Protein AF-A0A920BRJ8-F1 (afdb_monomer_lite)

Foldseek 3Di:
DDADQLVDDDPDQLVVVDDLVRLLPDDPVVVVRNLQADRQLDDSDDVSFGNCCVSRNDDTDHHQVPDVVSDGD

Radius of gyration: 12.58 Å; chains: 1; bounding box: 25×28×38 Å

pLDDT: mean 91.98, std 6.99, range [60.06, 98.12]

Structure (mmCIF, N/CA/C/O backbone):
data_AF-A0A920BRJ8-F1
#
_entry.id   AF-A0A920BRJ8-F1
#
loop_
_atom_site.group_PDB
_atom_site.id
_atom_site.type_symbol
_atom_site.label_atom_id
_atom_site.label_alt_id
_atom_site.label_comp_id
_atom_site.label_asym_id
_atom_site.label_entity_id
_atom_site.label_seq_id
_atom_site.pdbx_PDB_ins_code
_atom_site.Cartn_x
_atom_site.Cartn_y
_atom_site.Cartn_z
_atom_site.occupancy
_atom_site.B_iso_or_equiv
_atom_site.auth_seq_id
_atom_site.auth_comp_id
_atom_site.auth_asym_id
_atom_site.auth_atom_id
_atom_site.pdbx_PDB_model_num
ATOM 1 N N . MET A 1 1 ? 6.433 16.109 8.117 1.00 67.44 1 MET A N 1
ATOM 2 C CA . MET A 1 1 ? 6.048 14.869 7.413 1.00 67.44 1 MET A CA 1
ATOM 3 C C . MET A 1 1 ? 6.918 14.787 6.169 1.00 67.44 1 MET A C 1
ATOM 5 O O . MET A 1 1 ? 6.914 15.745 5.405 1.00 67.44 1 MET A O 1
ATOM 9 N N . ASN A 1 2 ? 7.739 13.743 6.037 1.00 86.62 2 ASN A N 1
ATOM 10 C CA . ASN A 1 2 ? 8.743 13.630 4.972 1.00 86.62 2 ASN A CA 1
ATOM 11 C C . ASN A 1 2 ? 8.278 12.623 3.915 1.00 86.62 2 ASN A C 1
ATOM 13 O O . ASN A 1 2 ? 7.716 11.589 4.271 1.00 86.62 2 ASN A O 1
ATOM 17 N N . TYR A 1 3 ? 8.557 12.901 2.643 1.00 90.94 3 TYR A N 1
ATOM 18 C CA . TYR A 1 3 ? 8.361 11.956 1.543 1.00 90.94 3 TYR A CA 1
ATOM 19 C C . TYR A 1 3 ? 9.704 11.362 1.123 1.00 90.94 3 TYR A C 1
ATOM 21 O O . TYR A 1 3 ? 10.731 12.041 1.154 1.00 90.94 3 TYR A O 1
ATOM 29 N N . CYS A 1 4 ? 9.697 10.099 0.713 1.00 92.00 4 CYS A N 1
ATOM 30 C CA . CYS A 1 4 ? 10.862 9.420 0.157 1.00 92.00 4 CYS A CA 1
ATOM 31 C C . CYS A 1 4 ? 10.422 8.483 -0.975 1.00 92.00 4 CYS A C 1
ATOM 33 O O . CYS A 1 4 ? 9.233 8.204 -1.132 1.00 92.00 4 CYS A O 1
ATOM 35 N N . ALA A 1 5 ? 11.369 8.028 -1.796 1.00 93.88 5 ALA A N 1
ATOM 36 C CA . ALA A 1 5 ? 11.081 7.003 -2.795 1.00 93.88 5 ALA A CA 1
ATOM 37 C C . ALA A 1 5 ? 10.681 5.688 -2.104 1.00 93.88 5 ALA A C 1
ATOM 39 O O . ALA A 1 5 ? 11.207 5.379 -1.040 1.00 93.88 5 ALA A O 1
ATOM 40 N N . GLY A 1 6 ? 9.800 4.889 -2.715 1.00 91.19 6 GLY A N 1
ATOM 41 C CA . GLY A 1 6 ? 9.210 3.708 -2.064 1.00 91.19 6 GLY A CA 1
ATOM 42 C C . GLY A 1 6 ? 10.186 2.572 -1.726 1.00 91.19 6 GLY A C 1
ATOM 43 O O . GLY A 1 6 ? 9.823 1.665 -0.987 1.00 91.19 6 GLY A O 1
ATOM 44 N N . PHE A 1 7 ? 11.425 2.624 -2.226 1.00 91.88 7 PHE A N 1
ATOM 45 C CA . PHE A 1 7 ? 12.505 1.704 -1.844 1.00 91.88 7 PHE A CA 1
ATOM 46 C C . PHE A 1 7 ? 13.354 2.210 -0.663 1.00 91.88 7 PHE A C 1
ATOM 48 O O . PHE A 1 7 ? 14.226 1.492 -0.174 1.00 91.88 7 PHE A O 1
ATOM 55 N N . ILE A 1 8 ? 13.140 3.448 -0.212 1.00 94.00 8 ILE A N 1
ATOM 56 C CA . ILE A 1 8 ? 13.808 4.021 0.955 1.00 94.00 8 ILE A CA 1
ATOM 57 C C . ILE A 1 8 ? 12.972 3.717 2.195 1.00 94.00 8 ILE A C 1
ATOM 59 O O . ILE A 1 8 ? 11.754 3.880 2.206 1.00 94.00 8 ILE A O 1
ATOM 63 N N . ARG A 1 9 ? 13.639 3.307 3.277 1.00 91.44 9 ARG A N 1
ATOM 64 C CA . ARG A 1 9 ? 12.982 3.099 4.567 1.00 91.44 9 ARG A CA 1
ATOM 65 C C . ARG A 1 9 ? 12.396 4.419 5.083 1.00 91.44 9 ARG A C 1
ATOM 67 O O . ARG A 1 9 ? 13.106 5.416 5.199 1.00 91.44 9 ARG A O 1
ATOM 74 N N . GLN A 1 10 ? 11.126 4.388 5.469 1.00 90.19 10 GLN A N 1
ATOM 75 C CA . GLN A 1 10 ? 10.449 5.508 6.117 1.00 90.19 10 GLN A CA 1
ATOM 76 C C . GLN A 1 10 ? 11.064 5.823 7.496 1.00 90.19 10 GLN A C 1
ATOM 78 O O . GLN A 1 10 ? 11.574 4.938 8.186 1.00 90.19 10 GLN A O 1
ATOM 83 N N . GLN A 1 11 ? 10.987 7.092 7.914 1.00 91.81 11 GLN A N 1
ATOM 84 C CA . GLN A 1 11 ? 11.385 7.514 9.266 1.00 91.81 11 GLN A CA 1
ATOM 85 C C . GLN A 1 11 ? 10.443 6.935 10.336 1.00 91.81 11 GLN A C 1
ATOM 87 O O . GLN A 1 11 ? 10.888 6.561 11.417 1.00 91.81 11 GLN A O 1
ATOM 92 N N . GLU A 1 12 ? 9.149 6.857 10.025 1.00 92.25 12 GLU A N 1
ATOM 93 C CA . GLU A 1 12 ? 8.112 6.303 10.891 1.00 92.25 12 GLU A CA 1
ATOM 94 C C . GLU A 1 12 ? 7.460 5.101 10.206 1.00 92.25 12 GLU A C 1
ATOM 96 O O . GLU A 1 12 ? 7.109 5.169 9.029 1.00 92.25 12 GLU A O 1
ATOM 101 N N . ASN A 1 13 ? 7.270 4.012 10.951 1.00 91.44 13 ASN A N 1
ATOM 102 C CA . ASN A 1 13 ? 6.659 2.780 10.454 1.00 91.44 13 ASN A CA 1
ATOM 103 C C . ASN A 1 13 ? 5.123 2.888 10.505 1.00 91.44 13 ASN A C 1
ATOM 105 O O . ASN A 1 13 ? 4.481 2.236 11.331 1.00 91.44 13 ASN A O 1
ATOM 109 N N . GLN A 1 14 ? 4.520 3.706 9.637 1.00 91.12 14 GLN A N 1
ATOM 110 C CA . GLN A 1 14 ? 3.072 3.990 9.669 1.00 91.12 14 GLN A CA 1
ATOM 111 C C . GLN A 1 14 ? 2.209 2.725 9.566 1.00 91.12 14 GLN A C 1
ATOM 113 O O . GLN A 1 14 ? 1.231 2.580 10.292 1.00 91.12 14 GLN A O 1
ATOM 118 N N . HIS A 1 15 ? 2.633 1.758 8.752 1.00 89.31 15 HIS A N 1
ATOM 119 C CA . HIS A 1 15 ? 1.990 0.446 8.630 1.00 89.31 15 HIS A CA 1
ATOM 120 C C . HIS A 1 15 ? 1.917 -0.386 9.931 1.00 89.31 15 HIS A C 1
ATOM 122 O O . HIS A 1 15 ? 1.116 -1.310 10.001 1.00 89.31 15 HIS A O 1
ATOM 128 N N . LEU A 1 16 ? 2.728 -0.076 10.953 1.00 92.62 16 LEU A N 1
ATOM 129 C CA . LEU A 1 16 ? 2.714 -0.734 12.268 1.00 92.62 16 LEU A CA 1
ATOM 130 C C . LEU A 1 16 ? 2.097 0.148 13.361 1.00 92.62 16 LEU A C 1
ATOM 132 O O . LEU A 1 16 ? 1.728 -0.358 14.416 1.00 92.62 16 LEU A O 1
ATOM 136 N N . GLY A 1 17 ? 2.056 1.465 13.144 1.00 94.06 17 GLY A N 1
ATOM 137 C CA . GLY A 1 17 ? 1.601 2.438 14.138 1.00 94.06 17 GLY A CA 1
ATOM 138 C C . GLY A 1 17 ? 0.128 2.819 14.011 1.00 94.06 17 GLY A C 1
ATOM 139 O O . GLY A 1 17 ? -0.481 3.210 15.005 1.00 94.06 17 GLY A O 1
ATOM 140 N N . ILE A 1 18 ? -0.448 2.716 12.811 1.00 95.50 18 ILE A N 1
ATOM 141 C CA . ILE A 1 18 ? -1.841 3.091 12.553 1.00 95.50 18 ILE A CA 1
ATOM 142 C C . ILE A 1 18 ? -2.730 1.844 12.676 1.00 95.50 18 ILE A C 1
ATOM 144 O O . ILE A 1 18 ? -2.452 0.847 12.006 1.00 95.50 18 ILE A O 1
ATOM 148 N N . PRO A 1 19 ? -3.810 1.881 13.480 1.00 97.06 19 PRO A N 1
ATOM 149 C CA . PRO A 1 19 ? -4.740 0.760 13.573 1.00 97.06 19 PRO A CA 1
ATOM 150 C C . PRO A 1 19 ? -5.378 0.418 12.210 1.00 97.06 19 PRO A C 1
ATOM 152 O O . PRO A 1 19 ? -5.748 1.344 11.477 1.00 97.06 19 PRO A O 1
ATOM 155 N N . PRO A 1 20 ? -5.546 -0.871 11.850 1.00 95.75 20 PRO A N 1
ATOM 156 C CA . PRO A 1 20 ? -6.083 -1.277 10.545 1.00 95.75 20 PRO A CA 1
ATOM 157 C C . PRO A 1 20 ? -7.450 -0.671 10.205 1.00 95.75 20 PRO A C 1
ATOM 159 O O . PRO A 1 20 ? -7.692 -0.282 9.063 1.00 95.75 20 PRO A O 1
ATOM 162 N N . GLU A 1 21 ? -8.332 -0.527 11.193 1.00 97.06 21 GLU A N 1
ATOM 163 C CA . GLU A 1 21 ? -9.652 0.086 11.035 1.00 97.06 21 GLU A CA 1
ATOM 164 C C . GLU A 1 21 ? -9.577 1.572 10.669 1.00 97.06 21 GLU A C 1
ATOM 166 O O . GLU A 1 21 ? -10.456 2.077 9.976 1.00 97.06 21 GLU A O 1
ATOM 171 N N . ILE A 1 22 ? -8.510 2.264 11.079 1.00 98.12 22 ILE A N 1
ATOM 172 C CA . ILE A 1 22 ? -8.256 3.652 10.690 1.00 98.12 22 ILE A CA 1
ATOM 173 C C . ILE A 1 22 ? -7.699 3.694 9.269 1.00 98.12 22 ILE A C 1
ATOM 175 O O . ILE A 1 22 ? -8.182 4.486 8.459 1.00 98.12 22 ILE A O 1
ATOM 179 N N . VAL A 1 23 ? -6.754 2.809 8.933 1.00 97.81 23 VAL A N 1
ATOM 180 C CA . VAL A 1 23 ? -6.215 2.697 7.566 1.00 97.81 23 VAL A CA 1
ATOM 181 C C . VAL A 1 23 ? -7.330 2.415 6.555 1.00 97.81 23 VAL A C 1
ATOM 183 O O . VAL A 1 23 ? -7.330 3.009 5.480 1.00 97.81 23 VAL A O 1
ATOM 186 N N . ALA A 1 24 ? -8.330 1.603 6.909 1.00 97.19 24 ALA A N 1
ATOM 187 C CA . ALA A 1 24 ? -9.485 1.320 6.052 1.00 97.19 24 ALA A CA 1
ATOM 188 C C . ALA A 1 24 ? -10.306 2.575 5.680 1.00 97.19 24 ALA A C 1
ATOM 190 O O . ALA A 1 24 ? -10.989 2.580 4.658 1.00 97.19 24 ALA A O 1
ATOM 191 N N . THR A 1 25 ? -10.226 3.653 6.472 1.00 97.69 25 THR A N 1
ATOM 192 C CA . THR A 1 25 ? -10.901 4.934 6.181 1.00 97.69 25 THR A CA 1
ATOM 193 C C . THR A 1 25 ? -10.102 5.851 5.252 1.00 97.69 25 THR A C 1
ATOM 195 O O . THR A 1 25 ? -10.624 6.857 4.769 1.00 97.69 25 THR A O 1
ATOM 198 N N . PHE A 1 26 ? -8.829 5.539 5.003 1.00 98.12 26 PHE A N 1
ATOM 199 C CA . PHE A 1 26 ? -7.959 6.367 4.181 1.00 98.12 26 PHE A CA 1
ATOM 200 C C . PHE A 1 26 ? -8.296 6.229 2.697 1.00 98.12 26 PHE A C 1
ATOM 202 O O . PHE A 1 26 ? -8.641 5.150 2.206 1.00 98.12 26 PHE A O 1
ATOM 209 N N . SER A 1 27 ? -8.104 7.325 1.959 1.00 98.06 27 SER A N 1
ATOM 210 C CA . SER A 1 27 ? -8.146 7.285 0.498 1.00 98.06 27 SER A CA 1
ATOM 211 C C . SER A 1 27 ? -7.077 6.324 -0.050 1.00 98.06 27 SER A C 1
ATOM 213 O O . SER A 1 27 ? -6.031 6.156 0.591 1.00 98.06 27 SER A O 1
ATOM 215 N N . PRO A 1 28 ? -7.277 5.742 -1.248 1.00 96.88 28 PRO A N 1
ATOM 216 C CA . PRO A 1 28 ? -6.280 4.867 -1.875 1.00 96.88 28 PRO A CA 1
ATOM 217 C C . PRO A 1 28 ? -4.888 5.512 -1.950 1.00 96.88 28 PRO A C 1
ATOM 219 O O . PRO A 1 28 ? -3.883 4.912 -1.573 1.00 96.88 28 PRO A O 1
ATOM 222 N N . GLN A 1 29 ? -4.831 6.799 -2.316 1.00 95.62 29 GLN A N 1
ATOM 223 C CA . GLN A 1 29 ? -3.577 7.552 -2.382 1.00 95.62 29 GLN A CA 1
ATOM 224 C C . GLN A 1 29 ? -2.879 7.656 -1.017 1.00 95.62 29 GLN A C 1
ATOM 226 O O . GLN A 1 29 ? -1.659 7.518 -0.934 1.00 95.62 29 GLN A O 1
ATOM 231 N N . LEU A 1 30 ? -3.627 7.884 0.068 1.00 96.31 30 LEU A N 1
ATOM 232 C CA . LEU A 1 30 ? -3.033 7.960 1.401 1.00 96.31 30 LEU A CA 1
ATOM 233 C C . LEU A 1 30 ? -2.543 6.583 1.870 1.00 96.31 30 LEU A C 1
ATOM 235 O O . LEU A 1 30 ? -1.451 6.490 2.427 1.00 96.31 30 LEU A O 1
ATOM 239 N N . ARG A 1 31 ? -3.277 5.503 1.579 1.00 96.38 31 ARG A N 1
ATOM 240 C CA . ARG A 1 31 ? -2.803 4.137 1.855 1.00 96.38 31 ARG A CA 1
ATOM 241 C C . ARG A 1 31 ? -1.515 3.820 1.103 1.00 96.38 31 ARG A C 1
ATOM 243 O O . ARG A 1 31 ? -0.582 3.287 1.707 1.00 96.38 31 ARG A O 1
ATOM 250 N N . GLN A 1 32 ? -1.406 4.232 -0.159 1.00 94.25 32 GLN A N 1
ATOM 251 C CA . GLN A 1 32 ? -0.168 4.106 -0.929 1.00 94.25 32 GLN A CA 1
ATOM 252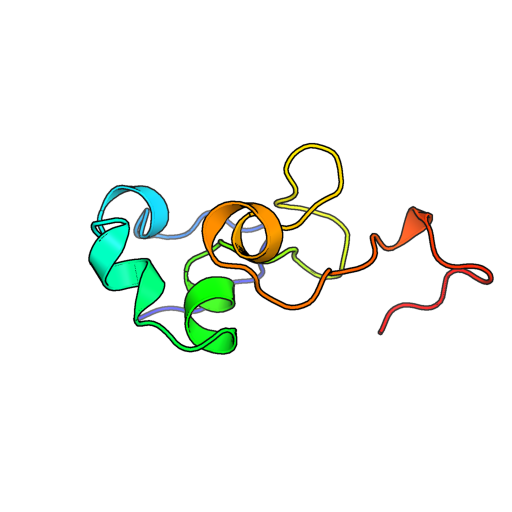 C C . GLN A 1 32 ? 1.001 4.851 -0.261 1.00 94.25 32 GLN A C 1
ATOM 254 O O . GLN A 1 32 ? 2.070 4.269 -0.075 1.00 94.25 32 GLN A O 1
ATOM 259 N N . LEU A 1 33 ? 0.795 6.098 0.180 1.00 93.81 33 LEU A N 1
ATOM 260 C CA . LEU A 1 33 ? 1.815 6.878 0.899 1.00 93.81 33 LEU A CA 1
ATOM 261 C C . LEU A 1 33 ? 2.207 6.261 2.253 1.00 93.81 33 LEU A C 1
ATOM 263 O O . LEU A 1 33 ? 3.357 6.381 2.678 1.00 93.81 33 LEU A O 1
ATOM 267 N N . CYS A 1 34 ? 1.280 5.563 2.909 1.00 94.81 34 CYS A N 1
ATOM 268 C CA . CYS A 1 34 ? 1.523 4.811 4.141 1.00 94.81 34 CYS A CA 1
ATOM 269 C C . CYS A 1 34 ? 2.178 3.434 3.913 1.00 94.81 34 CYS A C 1
ATOM 271 O O . CYS A 1 34 ? 2.397 2.712 4.883 1.00 94.81 34 CYS A O 1
ATOM 273 N N . GLY A 1 35 ? 2.528 3.082 2.670 1.00 93.44 35 GLY A N 1
ATOM 274 C CA . GLY A 1 35 ? 3.255 1.852 2.342 1.00 93.44 35 GLY A CA 1
ATOM 275 C C . GLY A 1 35 ? 2.375 0.639 2.030 1.00 93.44 35 GLY A C 1
ATOM 276 O O . GLY A 1 35 ? 2.874 -0.481 2.076 1.00 93.44 35 GLY A O 1
ATOM 277 N N . PHE A 1 36 ? 1.089 0.839 1.720 1.00 95.94 36 PHE A N 1
ATOM 278 C CA . PHE A 1 36 ? 0.173 -0.250 1.345 1.00 95.94 36 PHE A CA 1
ATOM 279 C C . PHE A 1 36 ? 0.051 -0.477 -0.173 1.00 95.94 36 PHE A C 1
ATOM 281 O O . PHE A 1 36 ? -0.609 -1.426 -0.581 1.00 95.94 36 PHE A O 1
ATOM 288 N N . GLY A 1 37 ? 0.667 0.361 -1.010 1.00 95.06 37 GLY A N 1
ATOM 289 C CA . GLY A 1 37 ? 0.722 0.156 -2.465 1.00 95.06 37 GLY A CA 1
ATOM 290 C C . GLY A 1 37 ? 2.072 -0.388 -2.933 1.00 95.06 37 GLY A C 1
ATOM 291 O O . GLY A 1 37 ? 3.036 -0.417 -2.160 1.00 95.06 37 GLY A O 1
ATOM 292 N N . MET A 1 38 ? 2.170 -0.771 -4.208 1.00 94.38 38 MET A N 1
ATOM 293 C CA . MET A 1 38 ? 3.464 -1.115 -4.801 1.00 94.38 38 MET A CA 1
ATOM 294 C C . MET A 1 38 ? 4.195 0.134 -5.302 1.00 94.38 38 MET A C 1
ATOM 296 O O . MET A 1 38 ? 3.619 1.052 -5.886 1.00 94.38 38 MET A O 1
ATOM 300 N N . TYR A 1 39 ? 5.515 0.173 -5.131 1.00 94.00 39 TYR A N 1
ATOM 301 C CA . TYR A 1 39 ? 6.327 1.212 -5.760 1.00 94.00 39 TYR A CA 1
ATOM 302 C C . TYR A 1 39 ? 6.653 0.803 -7.197 1.00 94.00 39 TYR A C 1
ATOM 304 O O . TYR A 1 39 ? 7.405 -0.151 -7.412 1.00 94.00 39 TYR A O 1
ATOM 312 N N . ARG A 1 40 ? 6.087 1.532 -8.172 1.00 91.62 40 ARG A N 1
ATOM 313 C CA . ARG A 1 40 ? 6.302 1.330 -9.621 1.00 91.62 40 ARG A CA 1
ATOM 314 C C . ARG A 1 40 ? 6.062 -0.116 -10.088 1.00 91.62 40 ARG A C 1
ATOM 316 O O . ARG A 1 40 ? 6.778 -0.605 -10.955 1.00 91.62 40 ARG A O 1
ATOM 323 N N . GLY A 1 41 ? 5.117 -0.822 -9.462 1.00 91.38 41 GLY A N 1
ATOM 324 C CA . GLY A 1 41 ? 4.832 -2.231 -9.763 1.00 91.38 41 GLY A CA 1
ATOM 325 C C . GLY A 1 41 ? 5.987 -3.198 -9.458 1.00 91.38 41 GLY A C 1
ATOM 326 O O . GLY A 1 41 ? 6.022 -4.291 -10.017 1.00 91.38 41 GLY A O 1
ATOM 327 N N . LEU A 1 42 ? 6.955 -2.804 -8.619 1.00 90.94 42 LEU A N 1
ATOM 328 C CA . LEU A 1 42 ? 8.173 -3.580 -8.349 1.00 90.94 42 LEU A CA 1
ATOM 329 C C . LEU A 1 42 ? 8.259 -4.078 -6.904 1.00 90.94 42 LEU A C 1
ATOM 331 O O . LEU A 1 42 ? 8.431 -5.271 -6.663 1.00 90.94 42 LEU A O 1
ATOM 335 N N . THR A 1 43 ? 8.173 -3.171 -5.930 1.00 92.88 43 THR A N 1
ATOM 336 C CA . THR A 1 43 ? 8.440 -3.482 -4.514 1.00 92.88 43 THR A CA 1
ATOM 337 C C . THR A 1 43 ? 7.230 -3.207 -3.634 1.00 92.88 43 THR A C 1
ATOM 339 O O . THR A 1 43 ? 6.461 -2.293 -3.919 1.00 92.88 43 THR A O 1
ATOM 342 N N . GLY A 1 44 ? 7.106 -3.953 -2.531 1.00 92.00 44 GLY A N 1
ATOM 343 C CA . GLY A 1 44 ? 6.029 -3.782 -1.544 1.00 92.00 44 GLY A CA 1
ATOM 344 C C . GLY A 1 44 ? 4.828 -4.711 -1.734 1.00 92.00 44 GLY A C 1
ATOM 345 O O . GLY A 1 44 ? 3.816 -4.519 -1.074 1.00 92.00 44 GLY A O 1
ATOM 346 N N . ASN A 1 45 ? 4.930 -5.705 -2.622 1.00 94.50 45 ASN A N 1
ATOM 347 C CA . ASN A 1 45 ? 3.871 -6.683 -2.855 1.00 94.50 45 ASN A CA 1
ATOM 348 C C . ASN A 1 45 ? 3.827 -7.785 -1.787 1.00 94.50 45 ASN A C 1
ATOM 350 O O . ASN A 1 45 ? 4.831 -8.080 -1.135 1.00 94.50 45 ASN A O 1
ATOM 354 N N . ILE A 1 46 ? 2.666 -8.421 -1.681 1.00 94.94 46 ILE A N 1
ATOM 355 C CA . ILE A 1 46 ? 2.446 -9.702 -1.015 1.00 94.94 46 ILE A CA 1
ATOM 356 C C . ILE A 1 46 ? 1.945 -10.652 -2.101 1.00 94.94 46 ILE A C 1
ATOM 358 O O . ILE A 1 46 ? 0.871 -10.428 -2.654 1.00 94.94 46 ILE A O 1
ATOM 362 N N . GLU A 1 47 ? 2.733 -11.677 -2.429 1.00 93.56 47 GLU A N 1
ATOM 363 C CA . GLU A 1 47 ? 2.395 -12.658 -3.474 1.00 93.56 47 GLU A CA 1
ATOM 364 C C . GLU A 1 47 ? 1.953 -11.998 -4.794 1.00 93.56 47 GLU A C 1
ATOM 366 O O . GLU A 1 47 ? 0.923 -12.341 -5.359 1.00 93.56 47 GLU A O 1
ATOM 371 N N . LYS A 1 48 ? 2.726 -11.014 -5.271 1.00 93.06 48 LYS A N 1
ATOM 372 C CA . LYS A 1 48 ? 2.445 -10.177 -6.455 1.00 93.06 48 LYS A CA 1
ATOM 373 C C . LYS A 1 48 ? 1.295 -9.169 -6.355 1.00 93.06 48 LYS A C 1
ATOM 375 O O . LYS A 1 48 ? 1.183 -8.331 -7.244 1.00 93.06 48 LYS A O 1
ATOM 380 N N . HIS A 1 49 ? 0.527 -9.151 -5.273 1.00 94.69 49 HIS A N 1
ATOM 381 C CA . HIS A 1 49 ? -0.558 -8.188 -5.081 1.00 94.69 49 HIS A CA 1
ATOM 382 C C . HIS A 1 49 ? -0.142 -7.025 -4.173 1.00 94.69 49 HIS A C 1
ATOM 384 O O . HIS A 1 49 ? 0.731 -7.173 -3.312 1.00 94.69 49 HIS A O 1
ATOM 390 N N . SER A 1 50 ? -0.774 -5.858 -4.318 1.00 95.88 50 SER A N 1
ATOM 391 C CA . SER A 1 50 ? -0.585 -4.779 -3.344 1.00 95.88 50 SER A CA 1
ATOM 392 C C . SER A 1 50 ? -1.274 -5.132 -2.013 1.00 95.88 50 SER A C 1
ATOM 394 O O . SER A 1 50 ? -2.365 -5.715 -2.009 1.00 95.88 50 SER A O 1
ATOM 396 N N . PRO A 1 51 ? -0.688 -4.773 -0.855 1.00 96.62 51 PRO A N 1
ATOM 397 C CA . PRO A 1 51 ? -1.368 -4.902 0.432 1.00 96.62 51 PRO A CA 1
ATOM 398 C C . PRO A 1 51 ? -2.731 -4.197 0.459 1.00 96.62 51 PRO A C 1
ATOM 400 O O . PRO A 1 51 ? -3.660 -4.680 1.101 1.00 96.62 51 PRO A O 1
ATOM 403 N N . ALA A 1 52 ? -2.867 -3.072 -0.248 1.00 97.12 52 ALA A N 1
ATOM 404 C CA . ALA A 1 52 ? -4.109 -2.320 -0.337 1.00 97.12 52 ALA A CA 1
ATOM 405 C C . ALA A 1 52 ? -5.229 -3.094 -1.047 1.00 97.12 52 ALA A C 1
ATOM 407 O O . ALA A 1 52 ? -6.360 -3.089 -0.560 1.00 97.12 52 ALA A O 1
ATOM 408 N N . TYR A 1 53 ? -4.915 -3.799 -2.138 1.00 97.31 53 TYR A N 1
ATOM 409 C CA . TYR A 1 53 ? -5.860 -4.697 -2.806 1.00 97.31 53 TYR A CA 1
ATOM 410 C C . TYR A 1 53 ? -6.315 -5.810 -1.852 1.00 97.31 53 TYR A C 1
ATOM 412 O O . TYR A 1 53 ? -7.510 -5.981 -1.617 1.00 97.31 53 TYR A O 1
ATOM 420 N N . LEU A 1 54 ? -5.363 -6.508 -1.223 1.00 97.12 54 LEU A N 1
ATOM 421 C CA . LEU A 1 54 ? -5.660 -7.666 -0.372 1.00 97.12 54 LEU A CA 1
ATOM 422 C C . LEU A 1 54 ? -6.438 -7.319 0.906 1.00 97.12 54 LEU A C 1
ATOM 424 O O . LEU A 1 54 ? -7.283 -8.100 1.336 1.00 97.12 54 LEU A O 1
ATOM 428 N N . LEU A 1 55 ? -6.123 -6.190 1.546 1.00 96.31 55 LEU A N 1
ATOM 429 C CA . LEU A 1 55 ? -6.647 -5.856 2.877 1.00 96.31 55 LEU A CA 1
ATOM 430 C C . LEU A 1 55 ? -7.857 -4.923 2.843 1.00 96.31 55 LEU A C 1
ATOM 432 O O . LEU A 1 55 ? -8.652 -4.927 3.782 1.00 96.31 55 LEU A O 1
ATOM 436 N N . TYR A 1 56 ? -7.985 -4.111 1.796 1.00 96.94 56 TYR A N 1
ATOM 437 C CA . TYR A 1 56 ? -8.944 -3.007 1.765 1.00 96.94 56 TYR A CA 1
ATOM 438 C C . TYR A 1 56 ? -9.725 -2.912 0.446 1.00 96.94 56 TYR A C 1
ATOM 440 O O . TYR A 1 56 ? -10.567 -2.026 0.315 1.00 96.94 56 TYR A O 1
ATOM 448 N N . GLY A 1 57 ? -9.483 -3.818 -0.510 1.00 96.25 57 GLY A N 1
ATOM 449 C CA . GLY A 1 57 ? -10.243 -3.896 -1.758 1.00 96.25 57 GLY A CA 1
ATOM 450 C C . GLY A 1 57 ? -9.964 -2.759 -2.739 1.00 96.25 57 GLY A C 1
ATOM 451 O O . GLY A 1 57 ? -10.863 -2.380 -3.488 1.00 96.25 57 GLY A O 1
ATOM 452 N N . ASP A 1 58 ? -8.751 -2.198 -2.722 1.00 96.94 58 ASP A N 1
ATOM 453 C CA . ASP A 1 58 ? -8.330 -1.241 -3.756 1.00 96.94 58 ASP A CA 1
ATOM 454 C C . ASP 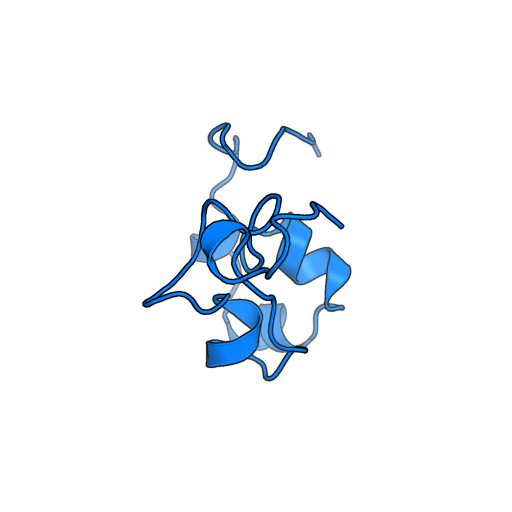A 1 58 ? -8.250 -1.887 -5.132 1.00 96.94 58 ASP A C 1
ATOM 456 O O . ASP A 1 58 ? -8.259 -3.106 -5.256 1.00 96.94 58 ASP A O 1
ATOM 460 N N . 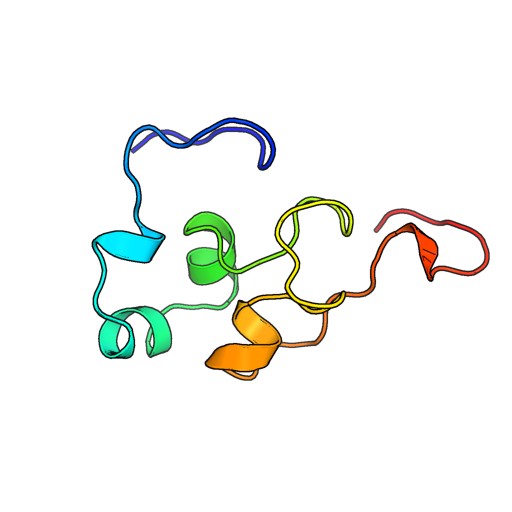GLU A 1 59 ? -8.153 -1.065 -6.176 1.00 95.56 59 GLU A N 1
ATOM 461 C CA . GLU A 1 59 ? -7.873 -1.567 -7.516 1.00 95.56 59 GLU A CA 1
ATOM 462 C C . GLU A 1 59 ? -6.560 -2.354 -7.537 1.00 95.56 59 GLU A C 1
ATOM 464 O O . GLU A 1 59 ? -5.564 -1.982 -6.909 1.00 95.56 59 GLU A O 1
ATOM 469 N N . GLU A 1 60 ? -6.570 -3.465 -8.268 1.00 94.56 60 GLU A N 1
ATOM 470 C CA . GLU A 1 60 ? -5.404 -4.324 -8.382 1.00 94.56 60 GLU A CA 1
ATOM 471 C C . GLU A 1 60 ? -4.298 -3.627 -9.183 1.00 94.56 60 GLU A C 1
ATOM 473 O O . GLU A 1 60 ? -4.488 -3.183 -10.317 1.00 94.56 60 GLU A O 1
ATOM 478 N N . GLU A 1 61 ? -3.113 -3.546 -8.584 1.00 91.88 61 GLU A N 1
ATOM 479 C CA . GLU A 1 61 ? -1.925 -3.032 -9.249 1.00 91.88 61 GLU A CA 1
ATOM 480 C C . GLU A 1 61 ? -1.220 -4.168 -10.005 1.00 91.88 61 GLU A C 1
ATOM 482 O O . GLU A 1 61 ? -0.903 -5.210 -9.433 1.00 91.88 61 GLU A O 1
ATOM 487 N N . THR A 1 62 ? -0.913 -3.957 -11.285 1.00 90.50 62 THR A N 1
ATOM 488 C CA . THR A 1 62 ? -0.146 -4.918 -12.091 1.00 90.50 62 THR A CA 1
ATOM 489 C C . THR A 1 62 ? 1.351 -4.779 -11.815 1.00 90.50 62 THR A C 1
ATOM 491 O O . THR A 1 62 ? 1.893 -3.668 -11.829 1.00 90.50 62 THR A O 1
ATOM 494 N N . GLN A 1 63 ? 2.043 -5.899 -11.600 1.00 90.12 63 GLN A N 1
ATOM 495 C CA . GLN A 1 63 ? 3.501 -5.892 -11.488 1.00 90.12 63 GLN A CA 1
ATOM 496 C C 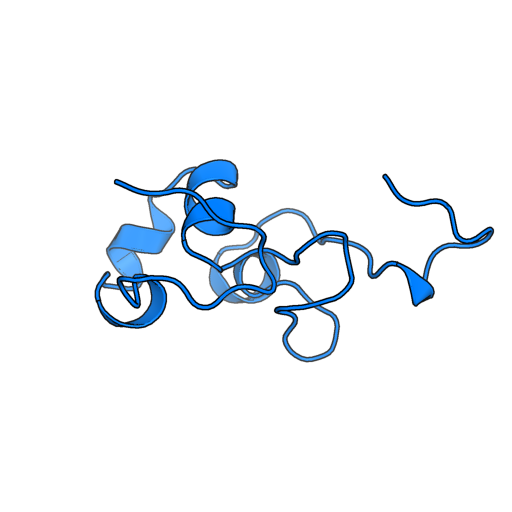. GLN A 1 63 ? 4.160 -5.536 -12.816 1.00 90.12 63 GLN A C 1
ATOM 498 O O . GLN A 1 63 ? 3.705 -5.969 -13.870 1.00 90.12 63 GLN A O 1
ATOM 503 N N . LEU A 1 64 ? 5.290 -4.823 -12.763 1.00 89.44 64 LEU A N 1
ATOM 504 C CA . LEU A 1 64 ? 6.012 -4.386 -13.961 1.00 89.44 64 LEU A CA 1
ATOM 505 C C . LEU A 1 64 ? 6.376 -5.559 -14.890 1.00 89.44 64 LEU A C 1
ATOM 507 O O . LEU A 1 64 ? 6.331 -5.425 -16.107 1.00 89.44 64 LEU A O 1
ATOM 511 N N . TRP A 1 65 ? 6.720 -6.709 -14.313 1.00 87.44 65 TRP A N 1
ATOM 512 C CA . TRP A 1 65 ? 7.143 -7.906 -15.047 1.00 87.44 65 TRP A CA 1
ATOM 513 C C . TRP A 1 65 ? 6.007 -8.627 -15.773 1.00 87.44 65 TRP A C 1
ATOM 515 O O . TRP A 1 65 ? 6.283 -9.448 -16.641 1.00 87.44 65 TRP A O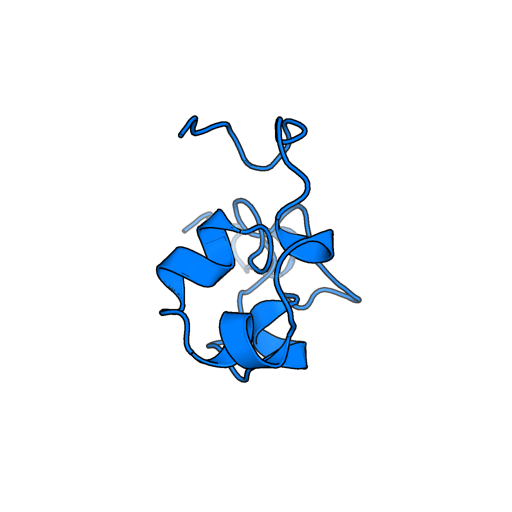 1
ATOM 525 N N . ASP A 1 66 ? 4.760 -8.343 -15.398 1.00 89.38 66 ASP A N 1
ATOM 526 C CA . ASP A 1 66 ? 3.575 -8.998 -15.948 1.00 89.38 66 ASP A CA 1
ATOM 527 C C . ASP A 1 66 ? 2.943 -8.171 -17.098 1.00 89.38 66 ASP A C 1
ATOM 529 O O . ASP A 1 66 ? 1.939 -8.585 -17.673 1.00 89.38 66 ASP A O 1
ATOM 533 N N . TYR A 1 67 ? 3.528 -7.021 -17.468 1.00 86.25 67 TYR A N 1
ATOM 534 C CA . TYR A 1 67 ? 3.141 -6.254 -18.662 1.00 86.25 67 TYR A CA 1
ATOM 535 C C . TYR A 1 67 ? 3.733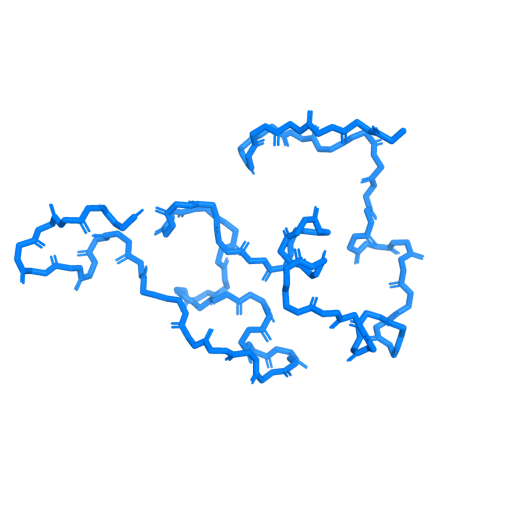 -6.864 -19.949 1.00 86.25 67 TYR A C 1
ATOM 537 O O . TYR A 1 67 ? 4.914 -7.216 -19.980 1.00 86.25 67 TYR A O 1
ATOM 545 N N . ASP A 1 68 ? 2.939 -6.914 -21.028 1.00 84.06 68 ASP A N 1
ATOM 546 C CA . ASP A 1 68 ? 3.387 -7.270 -22.386 1.00 84.06 68 ASP A CA 1
ATOM 547 C C . ASP A 1 68 ? 2.885 -6.243 -23.430 1.00 84.06 68 ASP A C 1
ATOM 549 O O . ASP A 1 68 ? 1.673 -6.157 -23.657 1.00 84.06 68 ASP A O 1
ATOM 553 N N . PRO A 1 69 ? 3.775 -5.454 -24.069 1.00 85.62 69 PRO A N 1
ATOM 554 C CA . PRO A 1 69 ? 5.201 -5.316 -23.754 1.00 85.62 69 PRO A CA 1
ATOM 555 C C . PRO A 1 69 ? 5.420 -4.713 -22.354 1.00 85.62 69 PRO A C 1
ATOM 557 O O . PRO A 1 69 ? 4.511 -4.113 -21.785 1.00 85.62 69 PRO A O 1
ATOM 560 N N . ILE A 1 70 ? 6.632 -4.844 -21.791 1.00 82.56 70 ILE A N 1
ATOM 561 C CA . ILE A 1 70 ? 6.980 -4.225 -20.497 1.00 82.56 70 ILE A CA 1
ATOM 562 C C . ILE A 1 70 ? 6.940 -2.695 -20.642 1.00 82.56 70 ILE A C 1
ATOM 564 O O . ILE A 1 70 ? 7.924 -2.068 -21.042 1.00 82.56 70 ILE A O 1
ATOM 568 N N . GLU A 1 71 ? 5.800 -2.099 -20.300 1.00 75.94 71 GLU A N 1
ATOM 569 C CA . GLU A 1 71 ? 5.560 -0.658 -20.314 1.00 75.94 71 GLU A CA 1
ATOM 570 C C . GLU A 1 71 ? 5.271 -0.157 -18.890 1.00 75.94 71 GLU A C 1
ATOM 572 O O . GLU A 1 71 ? 4.239 -0.497 -18.308 1.00 75.94 71 GLU A O 1
ATOM 577 N N . PRO A 1 72 ? 6.166 0.648 -18.288 1.00 65.44 72 PRO A N 1
ATOM 578 C CA . PRO A 1 72 ? 5.889 1.253 -16.994 1.00 65.44 72 PRO A CA 1
ATOM 579 C C . PRO A 1 72 ? 4.797 2.326 -17.135 1.00 65.44 72 PRO A C 1
ATOM 581 O O . PRO A 1 72 ? 4.949 3.254 -17.930 1.00 65.44 72 PRO A O 1
ATOM 584 N N . LYS A 1 73 ? 3.719 2.206 -16.348 1.00 60.06 73 LYS A N 1
ATOM 585 C CA . LYS A 1 73 ? 2.739 3.285 -16.130 1.00 60.06 73 LYS A CA 1
ATOM 586 C C . LYS A 1 73 ? 3.305 4.403 -15.253 1.00 60.06 73 LYS A C 1
ATOM 588 O O . LYS A 1 73 ? 4.087 4.096 -14.321 1.00 60.06 73 LYS A O 1
#

Sequence (73 aa):
MNYCAGFIRQQENQHLGIPPEIVATFSPQLRQLCGFGMYRGLTGNIEKHSPAYLLYGDEEETQLWDYDPIEPK

Secondary structure (DSSP, 8-state):
-----TTSPPSS-HHHHS-HHHHTTS-HHHHIIIIIS-BTTTBS-BTTB-HHHHHH-PPPPPPGGG-SS----